Protein AF-A0A819ETN4-F1 (afdb_monomer_lite)

Sequence (86 aa):
MAIPQNAGKSFIAGGLTIAILFLLMAGKLDFDNDHLLSKKVAEIFKLKDNYWVLLLLTAILNGLVAGFAALSGSLFRKMLSSKRRR

Secondary structure (DSSP, 8-state):
------HHHHHHHHHHHHHHHHHHHHHHHHHTTTTHHHHHHHHHTT-TT-HHHHHHHHHHHHHHHHHHHHHHHHHHHHHHHHHTT-

Structure (mmCIF, N/CA/C/O backbone):
data_AF-A0A819ETN4-F1
#
_entry.id   AF-A0A819ETN4-F1
#
loop_
_atom_site.group_PDB
_atom_site.id
_atom_site.type_symbol
_atom_site.label_atom_id
_atom_site.label_alt_id
_atom_site.label_comp_id
_atom_site.label_asym_id
_atom_site.label_entity_id
_atom_site.label_seq_id
_atom_site.pdbx_PDB_ins_code
_atom_site.Cartn_x
_atom_site.Cartn_y
_atom_site.Cartn_z
_atom_site.occupancy
_atom_site.B_iso_or_equiv
_atom_site.auth_seq_id
_atom_site.auth_comp_id
_atom_site.auth_asym_id
_atom_site.auth_atom_id
_atom_site.pdbx_PDB_model_num
ATOM 1 N N . MET A 1 1 ? -23.040 1.878 5.608 1.00 45.53 1 MET A N 1
ATOM 2 C CA . MET A 1 1 ? -23.142 1.191 6.917 1.00 45.53 1 MET A CA 1
ATOM 3 C C . MET A 1 1 ? -21.728 0.997 7.467 1.00 45.53 1 MET A C 1
ATOM 5 O O . MET A 1 1 ? -20.956 0.281 6.852 1.00 45.53 1 MET A O 1
ATOM 9 N N . ALA A 1 2 ? -21.334 1.696 8.540 1.00 63.53 2 ALA A N 1
ATOM 10 C CA . ALA A 1 2 ? -19.979 1.592 9.104 1.00 63.53 2 ALA A CA 1
ATOM 11 C C . ALA A 1 2 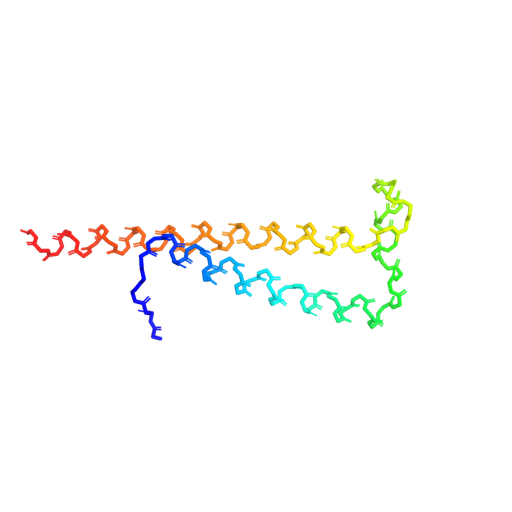? -19.911 0.455 10.137 1.00 63.53 2 ALA A C 1
ATOM 13 O O . ALA A 1 2 ? -20.375 0.615 11.274 1.00 63.53 2 ALA A O 1
ATOM 14 N N . ILE A 1 3 ? -19.349 -0.688 9.735 1.00 78.56 3 ILE A N 1
ATOM 15 C CA . ILE A 1 3 ? -19.195 -1.871 10.593 1.00 78.56 3 ILE A CA 1
ATOM 16 C C . ILE A 1 3 ? -18.189 -1.533 11.707 1.00 78.56 3 ILE A C 1
ATOM 18 O O . ILE A 1 3 ? -17.053 -1.169 11.403 1.00 78.56 3 ILE A O 1
ATOM 22 N N . PRO A 1 4 ? -18.573 -1.591 12.996 1.00 82.25 4 PRO A N 1
ATOM 23 C CA . PRO A 1 4 ? -17.640 -1.355 14.089 1.00 82.25 4 PRO A CA 1
ATOM 24 C C . PRO A 1 4 ? -16.621 -2.497 14.147 1.00 82.25 4 PRO A C 1
ATOM 26 O O . PRO A 1 4 ? -16.982 -3.656 14.338 1.00 82.25 4 PRO A O 1
ATOM 29 N N . GLN A 1 5 ? -15.345 -2.165 13.985 1.00 86.12 5 GLN A N 1
ATOM 30 C CA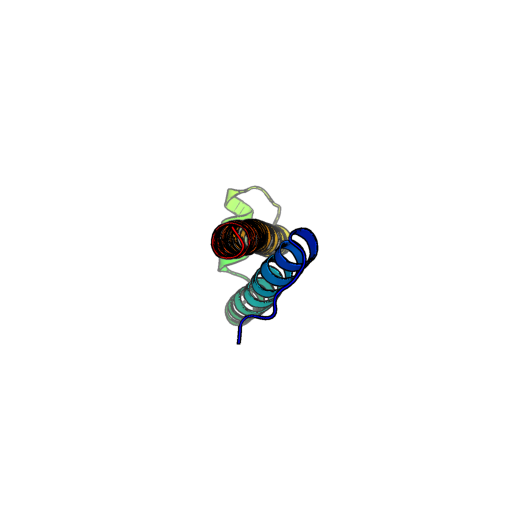 . GLN A 1 5 ? -14.238 -3.114 14.050 1.00 86.12 5 GLN A CA 1
ATOM 31 C C . GLN A 1 5 ? -13.223 -2.669 15.107 1.00 86.12 5 GLN A C 1
ATOM 33 O O . GLN A 1 5 ? -13.180 -1.502 15.502 1.00 86.12 5 GLN A O 1
ATOM 38 N N . ASN A 1 6 ? -12.415 -3.613 15.597 1.00 88.31 6 ASN A N 1
ATOM 39 C CA . ASN A 1 6 ? -11.290 -3.282 16.468 1.00 88.31 6 ASN A CA 1
ATOM 40 C C . ASN A 1 6 ? -10.270 -2.426 15.696 1.00 88.31 6 ASN A C 1
ATOM 42 O O . ASN A 1 6 ? -10.089 -2.625 14.499 1.00 88.31 6 ASN A O 1
ATOM 46 N N . ALA A 1 7 ? -9.570 -1.531 16.389 1.00 88.31 7 ALA A N 1
ATOM 47 C CA . ALA A 1 7 ? -8.676 -0.525 15.821 1.00 88.31 7 ALA A CA 1
ATOM 48 C C . ALA A 1 7 ? -7.652 -1.123 14.830 1.00 88.31 7 ALA A C 1
ATOM 50 O O . ALA A 1 7 ? -7.507 -0.623 13.717 1.00 88.31 7 ALA A O 1
ATOM 51 N N . GLY A 1 8 ? -7.026 -2.255 15.180 1.00 90.44 8 GLY A N 1
ATOM 52 C CA . GLY A 1 8 ? -6.098 -2.958 14.282 1.00 90.44 8 GLY A CA 1
ATOM 53 C C . GLY A 1 8 ? -6.767 -3.563 13.039 1.00 90.44 8 GLY A C 1
ATOM 54 O O . GLY A 1 8 ? -6.211 -3.492 11.947 1.00 90.44 8 GLY A O 1
ATOM 55 N N . LYS A 1 9 ? -7.992 -4.093 13.169 1.00 92.88 9 LYS A N 1
ATOM 56 C CA . LYS A 1 9 ? -8.768 -4.597 12.021 1.00 92.88 9 LYS A CA 1
ATOM 57 C C . LYS A 1 9 ? -9.185 -3.450 11.098 1.00 92.88 9 LYS A C 1
ATOM 59 O O . LYS A 1 9 ? -9.050 -3.587 9.890 1.00 92.88 9 LYS A O 1
ATOM 64 N N . SER A 1 10 ? -9.593 -2.311 11.663 1.00 93.00 10 SER A N 1
ATOM 65 C CA . SER A 1 10 ? -9.926 -1.095 10.911 1.00 93.00 10 SER A CA 1
ATOM 66 C C . SER A 1 10 ? -8.737 -0.584 10.090 1.00 93.00 10 SER A C 1
ATOM 68 O O . SER A 1 10 ? -8.921 -0.221 8.932 1.00 93.00 10 SER A O 1
ATOM 70 N N . PHE A 1 11 ? -7.523 -0.601 10.656 1.00 94.69 11 PHE A N 1
ATOM 71 C CA . PHE A 1 11 ? -6.299 -0.214 9.945 1.00 94.69 11 PHE A CA 1
ATOM 72 C C . PHE A 1 11 ? -6.034 -1.116 8.735 1.00 94.69 11 PHE A C 1
ATOM 74 O O . PHE A 1 11 ? -5.889 -0.619 7.622 1.00 94.69 11 PHE A O 1
ATOM 81 N N . ILE A 1 12 ? -6.014 -2.438 8.937 1.00 95.88 12 ILE A N 1
ATOM 82 C CA . ILE A 1 12 ? -5.727 -3.396 7.860 1.00 95.88 12 ILE A CA 1
ATOM 83 C C . ILE A 1 12 ? -6.829 -3.367 6.798 1.00 95.88 12 ILE A C 1
ATOM 85 O O . ILE A 1 12 ? -6.525 -3.343 5.611 1.00 95.88 12 ILE A O 1
ATOM 89 N N . ALA A 1 13 ? -8.100 -3.310 7.203 1.00 94.75 13 ALA A N 1
ATOM 90 C CA . ALA A 1 13 ? -9.219 -3.242 6.271 1.00 94.75 13 ALA A CA 1
ATOM 91 C C . ALA A 1 13 ? -9.173 -1.962 5.423 1.00 94.75 13 ALA A C 1
ATOM 93 O O . ALA A 1 13 ? -9.251 -2.043 4.199 1.00 94.75 13 ALA A O 1
ATOM 94 N N . GLY A 1 14 ? -9.004 -0.790 6.045 1.00 94.06 14 GLY A N 1
ATOM 95 C CA . GLY A 1 14 ? -8.906 0.483 5.325 1.00 94.06 14 GLY A CA 1
ATOM 96 C C . GLY A 1 14 ? -7.666 0.561 4.435 1.00 94.06 14 GLY A C 1
ATOM 97 O O . GLY A 1 14 ? -7.762 0.943 3.269 1.00 94.06 14 GLY A O 1
ATOM 98 N N . GLY A 1 15 ? -6.517 0.135 4.961 1.00 96.56 15 GLY A N 1
ATOM 99 C CA . GLY A 1 15 ? -5.248 0.169 4.248 1.00 96.56 15 GLY A CA 1
ATOM 100 C C . GLY A 1 15 ? -5.200 -0.781 3.056 1.00 96.56 15 GLY A C 1
ATOM 101 O O . GLY A 1 15 ? -4.865 -0.347 1.958 1.00 96.56 15 GLY A O 1
ATOM 102 N N . LEU A 1 16 ? -5.601 -2.046 3.223 1.00 96.75 16 LEU A N 1
ATOM 103 C CA . LEU A 1 16 ? -5.644 -3.004 2.113 1.00 96.75 16 LEU A CA 1
ATOM 104 C C . LEU A 1 16 ? -6.659 -2.599 1.046 1.00 96.75 16 LEU A C 1
ATOM 106 O O . LEU A 1 16 ? -6.370 -2.749 -0.136 1.00 96.75 16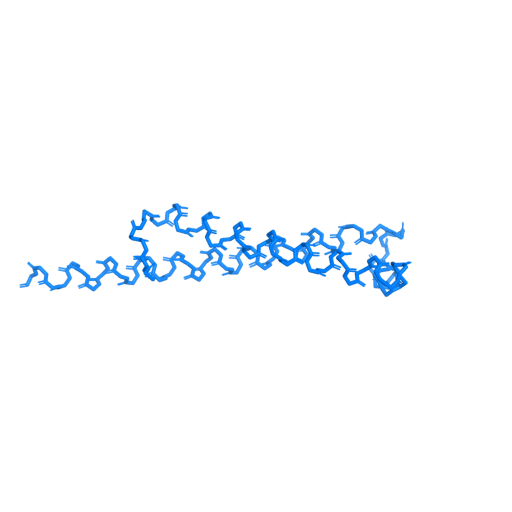 LEU A O 1
ATOM 110 N N . THR A 1 17 ? -7.812 -2.048 1.441 1.00 95.88 17 THR A N 1
ATOM 111 C CA . THR A 1 17 ? -8.823 -1.583 0.479 1.00 95.88 17 THR A CA 1
ATOM 112 C C . THR A 1 17 ? -8.228 -0.549 -0.469 1.00 95.88 17 THR A C 1
ATOM 114 O O . THR A 1 17 ? -8.317 -0.705 -1.684 1.00 95.88 17 THR A O 1
ATOM 117 N N . ILE A 1 18 ? -7.584 0.487 0.075 1.00 97.25 18 ILE A N 1
ATOM 118 C CA . ILE A 1 18 ? -7.004 1.554 -0.742 1.00 97.25 18 ILE A CA 1
ATOM 119 C C . ILE A 1 18 ? -5.743 1.088 -1.473 1.00 97.25 18 ILE A C 1
ATOM 121 O O . ILE A 1 18 ? -5.593 1.409 -2.648 1.00 97.25 18 ILE A O 1
ATOM 125 N N . ALA A 1 19 ? -4.869 0.300 -0.840 1.00 96.75 19 ALA A N 1
ATOM 126 C CA . ALA A 1 19 ? -3.674 -0.228 -1.497 1.00 96.75 19 ALA A CA 1
ATOM 127 C C . ALA A 1 19 ? -4.024 -1.071 -2.731 1.00 96.75 19 ALA A C 1
ATOM 129 O O . ALA A 1 19 ? -3.463 -0.850 -3.800 1.00 96.75 19 ALA A O 1
ATOM 130 N N . ILE A 1 20 ? -4.978 -2.001 -2.601 1.00 96.81 20 ILE A N 1
ATOM 131 C CA . ILE A 1 20 ? -5.406 -2.876 -3.701 1.00 96.81 20 ILE A CA 1
ATOM 132 C C . ILE A 1 20 ? -6.129 -2.066 -4.777 1.00 96.81 20 ILE A C 1
ATOM 134 O O . ILE A 1 20 ? -5.809 -2.204 -5.955 1.00 96.81 20 ILE A O 1
ATOM 138 N N . LEU A 1 21 ? -7.071 -1.199 -4.388 1.00 96.50 21 LEU A N 1
ATOM 139 C CA . LEU A 1 21 ? -7.806 -0.357 -5.334 1.00 96.50 21 LEU A CA 1
ATOM 140 C C . LEU A 1 21 ? -6.851 0.495 -6.175 1.00 96.50 21 LEU A C 1
ATOM 142 O O . LEU A 1 21 ? -6.971 0.543 -7.399 1.00 96.50 21 LEU A O 1
ATOM 146 N N . PHE A 1 22 ? -5.889 1.140 -5.517 1.00 95.44 22 PHE A N 1
ATOM 147 C CA . PHE A 1 22 ? -4.930 1.996 -6.193 1.00 95.44 22 PHE A CA 1
ATOM 148 C C . PHE A 1 22 ? -3.970 1.184 -7.062 1.00 95.44 22 PHE A C 1
ATOM 150 O O . PHE A 1 22 ? -3.704 1.587 -8.187 1.00 95.44 22 PHE A O 1
ATOM 157 N N . LEU A 1 23 ? -3.493 0.025 -6.592 1.00 94.94 23 LEU A N 1
ATOM 158 C CA . LEU A 1 23 ? -2.619 -0.852 -7.375 1.00 94.94 23 LEU A CA 1
ATOM 159 C C . LEU A 1 23 ? -3.297 -1.323 -8.668 1.00 94.94 23 LEU A C 1
ATOM 161 O O . LEU A 1 23 ? -2.679 -1.284 -9.727 1.00 94.94 23 LEU A O 1
ATOM 165 N N . LEU A 1 24 ? -4.572 -1.719 -8.599 1.00 95.69 24 LEU A N 1
ATOM 166 C CA . LEU A 1 24 ? -5.345 -2.131 -9.774 1.00 95.69 24 LEU A CA 1
ATOM 167 C C . LEU A 1 24 ? -5.569 -0.965 -10.744 1.00 95.69 24 LEU A C 1
ATOM 169 O O . LEU A 1 24 ? -5.398 -1.123 -11.950 1.00 95.69 24 LEU A O 1
ATOM 173 N N . MET A 1 25 ? -5.933 0.210 -10.227 1.00 95.31 25 MET A N 1
ATOM 174 C CA . MET A 1 25 ? -6.205 1.385 -11.056 1.00 95.31 25 MET A CA 1
ATOM 175 C C . MET A 1 25 ? -4.934 1.931 -11.713 1.00 95.31 25 MET A C 1
ATOM 177 O O . MET A 1 25 ? -4.928 2.193 -12.914 1.00 95.31 25 MET A O 1
ATOM 181 N N . ALA A 1 26 ? -3.855 2.063 -10.943 1.00 92.81 26 ALA A N 1
ATOM 182 C CA . ALA A 1 26 ? -2.563 2.508 -11.443 1.00 92.81 26 ALA A CA 1
ATOM 183 C C . ALA A 1 26 ? -1.965 1.483 -12.412 1.00 92.81 26 ALA A C 1
ATOM 185 O O . ALA A 1 26 ? -1.470 1.877 -13.458 1.00 92.81 26 ALA A O 1
ATOM 186 N N . GLY A 1 27 ? -2.077 0.182 -12.120 1.00 92.81 27 GLY A N 1
ATOM 187 C CA . GLY A 1 27 ? -1.631 -0.881 -13.020 1.00 92.81 27 GLY A CA 1
ATOM 188 C C . GLY A 1 27 ? -2.392 -0.892 -14.346 1.00 92.81 27 GLY A C 1
ATOM 189 O O . GLY A 1 27 ? -1.776 -1.044 -15.395 1.00 92.81 27 GLY A O 1
ATOM 190 N N . LYS A 1 28 ? -3.711 -0.657 -14.323 1.00 94.88 28 LYS A N 1
ATOM 191 C CA . LYS A 1 28 ? -4.499 -0.508 -15.553 1.00 94.88 28 LYS A CA 1
ATOM 192 C C . LYS A 1 28 ? -4.029 0.696 -16.373 1.00 94.88 28 LYS A C 1
ATOM 194 O O . LYS A 1 28 ? -3.777 0.555 -17.561 1.00 94.88 28 LYS A O 1
ATOM 199 N N . LEU A 1 29 ? -3.880 1.856 -15.733 1.00 91.88 29 LEU A N 1
ATOM 200 C CA . LEU A 1 29 ? -3.426 3.075 -16.405 1.00 91.88 29 LEU A CA 1
ATOM 201 C C . LEU A 1 29 ? -2.007 2.926 -16.972 1.00 91.88 29 LEU A C 1
ATOM 203 O O . LEU A 1 29 ? -1.698 3.474 -18.023 1.00 91.88 29 LEU A O 1
ATOM 207 N N . ASP A 1 30 ? -1.151 2.182 -16.274 1.00 92.19 30 ASP A N 1
ATOM 208 C CA . ASP A 1 30 ? 0.215 1.909 -16.701 1.00 92.19 30 ASP A CA 1
ATOM 209 C C . ASP A 1 30 ? 0.272 0.947 -17.898 1.00 92.19 30 ASP A C 1
ATOM 211 O O . ASP A 1 30 ? 1.051 1.170 -18.824 1.00 92.19 30 ASP A O 1
ATOM 215 N N . PHE A 1 31 ? -0.594 -0.074 -17.908 1.00 92.12 31 PHE A N 1
ATOM 216 C CA . PHE A 1 31 ? -0.755 -1.004 -19.028 1.00 92.12 31 PHE A CA 1
ATOM 217 C C . PHE A 1 31 ? -1.311 -0.308 -20.275 1.00 92.12 31 PHE A C 1
ATOM 219 O O . PHE A 1 31 ? -0.754 -0.466 -21.356 1.00 92.12 31 PHE A O 1
ATOM 226 N N . ASP A 1 32 ? -2.346 0.525 -20.118 1.00 92.00 32 ASP A N 1
ATOM 227 C CA . ASP A 1 32 ? -2.936 1.315 -21.212 1.00 92.00 32 ASP A CA 1
ATOM 228 C C . ASP A 1 32 ? -1.928 2.316 -21.822 1.00 92.00 32 ASP A C 1
ATOM 230 O O . ASP A 1 32 ? -2.139 2.838 -22.915 1.00 92.00 32 ASP A O 1
ATOM 234 N N . ASN A 1 33 ? -0.830 2.592 -21.114 1.00 90.56 33 ASN A N 1
ATOM 235 C CA . ASN A 1 33 ? 0.214 3.535 -21.498 1.00 90.56 33 ASN A CA 1
ATOM 236 C C . ASN A 1 33 ? 1.553 2.841 -21.843 1.00 90.56 33 ASN A C 1
ATOM 238 O O . ASN A 1 33 ? 2.607 3.485 -21.805 1.00 90.56 33 ASN A O 1
ATOM 242 N N . ASP A 1 34 ? 1.547 1.532 -22.127 1.00 90.69 34 ASP A N 1
ATOM 243 C CA . ASP A 1 34 ? 2.734 0.730 -22.480 1.00 90.69 34 ASP A CA 1
ATOM 244 C C . ASP A 1 34 ? 3.922 0.896 -21.502 1.00 90.69 34 ASP A C 1
ATOM 246 O O . ASP A 1 34 ? 5.101 0.795 -21.870 1.00 90.69 34 ASP A O 1
ATOM 250 N N . HIS A 1 35 ? 3.635 1.197 -20.231 1.00 86.81 35 HIS A N 1
ATOM 251 C CA . HIS A 1 35 ? 4.621 1.505 -19.187 1.00 86.81 35 HIS A CA 1
ATOM 252 C C . HIS A 1 35 ? 5.549 2.700 -19.504 1.00 86.81 35 HIS A C 1
ATOM 254 O O . HIS A 1 35 ? 6.610 2.855 -18.896 1.00 86.81 35 HIS A O 1
ATOM 260 N N . LEU A 1 36 ? 5.198 3.567 -20.464 1.00 89.44 36 LEU A N 1
ATOM 261 C CA . LEU A 1 36 ? 6.072 4.651 -20.933 1.00 89.44 36 LEU A CA 1
ATOM 262 C C . LEU A 1 36 ? 6.364 5.689 -19.837 1.00 89.44 36 LEU A C 1
ATOM 264 O O . LEU A 1 36 ? 7.511 6.083 -19.625 1.00 89.44 36 LEU A O 1
ATOM 268 N N . LEU A 1 37 ? 5.321 6.152 -19.144 1.00 88.94 37 LEU A N 1
ATOM 269 C CA . LEU A 1 37 ? 5.428 7.176 -18.101 1.00 88.94 37 LEU A CA 1
ATOM 270 C C . LEU A 1 37 ? 6.173 6.648 -16.877 1.00 88.94 37 LEU A C 1
ATOM 272 O O . LEU A 1 37 ? 7.074 7.307 -16.364 1.00 88.94 37 LEU A O 1
ATOM 276 N N . SER A 1 38 ? 5.824 5.452 -16.419 1.00 86.44 38 SER A N 1
ATOM 277 C CA . SER A 1 38 ? 6.427 4.852 -15.236 1.00 86.44 38 SER A CA 1
ATOM 278 C C . SER A 1 38 ? 7.894 4.468 -15.463 1.00 86.44 38 SER A C 1
ATOM 280 O O . SER A 1 38 ? 8.695 4.653 -14.549 1.00 86.44 38 SER A O 1
ATOM 282 N N . LYS A 1 39 ? 8.300 4.075 -16.682 1.00 86.31 39 LYS A N 1
ATOM 283 C CA . LYS A 1 39 ? 9.723 3.947 -17.064 1.00 86.31 39 LYS A CA 1
ATOM 284 C C . LYS A 1 39 ? 10.474 5.277 -16.996 1.00 86.31 39 LYS A C 1
ATOM 286 O O . LYS A 1 39 ? 11.520 5.344 -16.360 1.00 86.31 39 LYS A O 1
ATOM 291 N N . LYS A 1 40 ? 9.912 6.360 -17.547 1.00 88.69 40 LYS A N 1
ATOM 292 C CA . LYS A 1 40 ? 10.517 7.706 -17.450 1.00 88.69 40 LYS A CA 1
ATOM 293 C C . LYS A 1 40 ? 10.701 8.147 -15.998 1.00 88.69 40 LYS A C 1
ATOM 295 O O . LYS A 1 40 ? 11.736 8.698 -15.638 1.00 88.69 40 LYS A O 1
ATOM 300 N N . VAL A 1 41 ? 9.713 7.888 -15.142 1.00 88.69 41 VAL A N 1
ATOM 301 C CA . VAL A 1 41 ? 9.842 8.169 -13.706 1.00 88.69 41 VAL A CA 1
ATOM 302 C C . VAL A 1 41 ? 10.894 7.253 -13.070 1.00 88.69 41 VAL A C 1
ATOM 304 O O . VAL A 1 41 ? 11.704 7.721 -12.274 1.00 88.69 41 VAL A O 1
ATOM 307 N N . ALA A 1 42 ? 10.957 5.974 -13.448 1.00 87.44 42 ALA A N 1
ATOM 308 C CA . ALA A 1 42 ? 11.961 5.039 -12.943 1.00 87.44 42 ALA A CA 1
ATOM 309 C C . ALA A 1 42 ? 13.396 5.466 -13.305 1.00 87.44 42 ALA A C 1
ATOM 311 O O . ALA A 1 42 ? 14.296 5.318 -12.476 1.00 87.44 42 ALA A O 1
ATOM 312 N N . GLU A 1 43 ? 13.616 6.049 -14.487 1.00 87.44 43 GLU A N 1
ATOM 313 C CA . GLU A 1 43 ? 14.904 6.631 -14.888 1.00 87.44 43 GLU A CA 1
ATOM 314 C C . GLU A 1 43 ? 15.325 7.793 -13.978 1.00 87.44 43 GLU A C 1
ATOM 316 O O . GLU A 1 43 ? 16.477 7.834 -13.540 1.00 87.44 43 GLU A O 1
ATOM 321 N N . ILE A 1 44 ? 14.393 8.687 -13.616 1.00 89.56 44 ILE A N 1
ATOM 322 C CA . ILE A 1 44 ? 14.655 9.800 -12.679 1.00 89.56 44 ILE A CA 1
ATOM 323 C C . ILE A 1 44 ? 15.166 9.262 -11.336 1.00 89.56 44 ILE A C 1
ATOM 325 O O . ILE A 1 44 ? 16.114 9.796 -10.759 1.00 89.56 44 ILE A O 1
ATOM 329 N N . PHE A 1 45 ? 14.580 8.163 -10.860 1.00 85.12 45 PHE A N 1
ATOM 330 C CA . PHE A 1 45 ? 14.979 7.498 -9.619 1.00 85.12 45 PHE A CA 1
ATOM 331 C C . PHE A 1 45 ? 16.139 6.498 -9.788 1.00 85.12 45 PHE A C 1
ATOM 333 O O . PHE A 1 45 ? 16.502 5.825 -8.824 1.00 85.12 45 PHE A O 1
ATOM 340 N N . LYS A 1 46 ? 16.752 6.402 -10.979 1.00 84.94 46 LYS A N 1
ATOM 341 C CA . LYS A 1 46 ? 17.844 5.464 -11.312 1.00 84.94 46 LYS A CA 1
ATOM 342 C C . LYS A 1 46 ? 17.497 3.988 -11.045 1.00 84.94 46 LYS A C 1
ATOM 344 O O . LYS A 1 46 ? 18.369 3.186 -10.716 1.00 84.94 46 LYS A O 1
ATOM 349 N N . LEU A 1 47 ? 16.232 3.612 -11.225 1.00 79.88 47 LEU A N 1
ATOM 350 C CA . LEU A 1 47 ? 15.690 2.279 -10.924 1.00 79.88 47 LEU A CA 1
ATOM 351 C C . LEU A 1 47 ? 15.861 1.250 -12.061 1.00 79.88 47 LEU A C 1
ATOM 353 O O . LEU A 1 47 ? 15.280 0.171 -11.977 1.00 79.88 47 LEU A O 1
ATOM 357 N N . LYS A 1 48 ? 16.657 1.546 -13.104 1.00 74.38 48 LYS A N 1
ATOM 358 C CA . LYS A 1 48 ? 16.930 0.653 -14.257 1.00 74.38 48 LYS A CA 1
ATOM 359 C C . LYS A 1 48 ? 15.653 0.014 -14.831 1.00 74.38 48 LYS A C 1
ATOM 361 O O . LYS A 1 48 ? 15.519 -1.206 -14.836 1.00 74.38 48 LYS A O 1
ATOM 366 N N . ASP A 1 49 ? 14.697 0.848 -15.234 1.00 71.06 49 ASP A N 1
ATOM 367 C CA . ASP A 1 49 ? 13.406 0.438 -15.815 1.00 71.06 49 ASP A CA 1
ATOM 368 C C . ASP A 1 49 ? 12.489 -0.403 -14.918 1.00 71.06 49 ASP A C 1
ATOM 370 O O . ASP A 1 49 ? 11.470 -0.919 -15.380 1.00 71.06 49 ASP A O 1
ATOM 374 N N . ASN A 1 50 ? 12.782 -0.516 -13.619 1.00 83.19 50 ASN A N 1
ATOM 375 C CA . ASN A 1 50 ? 11.932 -1.259 -12.698 1.00 83.19 50 ASN A CA 1
ATOM 376 C C . ASN A 1 50 ? 10.703 -0.439 -12.259 1.00 83.19 50 ASN A C 1
ATOM 378 O O . ASN A 1 50 ? 10.574 -0.024 -11.105 1.00 83.19 50 ASN A O 1
ATOM 382 N N . TYR A 1 51 ? 9.793 -0.199 -13.204 1.00 83.25 51 TYR A N 1
ATOM 383 C CA . TYR A 1 51 ? 8.560 0.567 -13.006 1.00 83.25 51 TYR A CA 1
ATOM 384 C C . TYR A 1 51 ? 7.619 -0.060 -11.960 1.00 83.25 51 TYR A C 1
ATOM 386 O O . TYR A 1 51 ? 6.898 0.655 -11.261 1.00 83.25 51 TYR A O 1
ATOM 394 N N . TRP A 1 52 ?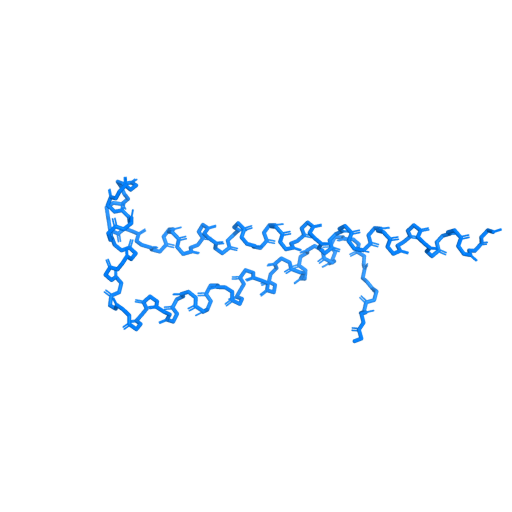 7.682 -1.383 -11.771 1.00 86.06 52 TRP A N 1
ATOM 395 C CA . TRP A 1 52 ? 6.913 -2.107 -10.753 1.00 86.06 52 TRP A CA 1
ATOM 396 C C . TRP A 1 52 ? 7.192 -1.623 -9.329 1.00 86.06 52 TRP A C 1
ATOM 398 O O . TRP A 1 52 ? 6.285 -1.598 -8.497 1.00 86.06 52 TRP A O 1
ATOM 408 N N . VAL A 1 53 ? 8.426 -1.196 -9.043 1.00 89.50 53 VAL A N 1
ATOM 409 C CA . VAL A 1 53 ? 8.797 -0.666 -7.723 1.00 89.50 53 VAL A CA 1
ATOM 410 C C . VAL A 1 53 ? 8.023 0.613 -7.416 1.00 89.50 53 VAL A C 1
ATOM 412 O O . VAL A 1 53 ? 7.585 0.794 -6.282 1.00 89.50 53 VAL A O 1
ATOM 415 N N . LEU A 1 54 ? 7.796 1.471 -8.416 1.00 89.94 54 LEU A N 1
ATOM 416 C CA . LEU A 1 54 ? 7.022 2.702 -8.245 1.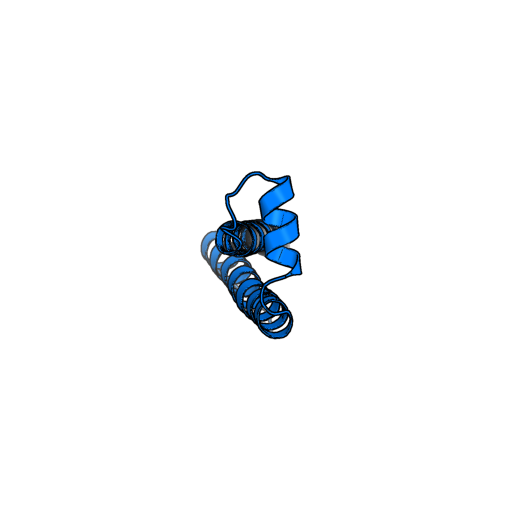00 89.94 54 LEU A CA 1
ATOM 417 C C . LEU A 1 54 ? 5.556 2.392 -7.940 1.00 89.94 54 LEU A C 1
ATOM 419 O O . LEU A 1 54 ? 5.012 2.927 -6.979 1.00 89.94 54 LEU A O 1
ATOM 423 N N . LEU A 1 55 ? 4.942 1.475 -8.695 1.00 91.06 55 LEU A N 1
ATOM 424 C CA . LEU A 1 55 ? 3.558 1.040 -8.470 1.00 91.06 55 LEU A CA 1
ATOM 425 C C . LEU A 1 55 ? 3.361 0.463 -7.061 1.00 91.06 55 LEU A C 1
ATOM 427 O O . LEU A 1 55 ? 2.428 0.852 -6.355 1.00 91.06 55 LEU A O 1
ATOM 431 N N . LEU A 1 56 ? 4.262 -0.425 -6.629 1.00 92.31 56 LEU A N 1
ATOM 432 C CA . LEU A 1 56 ? 4.211 -1.023 -5.295 1.00 92.31 56 LEU A CA 1
ATOM 433 C C . LEU A 1 56 ? 4.423 0.017 -4.196 1.00 92.31 56 LEU A C 1
ATOM 435 O O . LEU A 1 56 ? 3.671 0.037 -3.222 1.00 92.31 56 LEU A O 1
ATOM 439 N N . LEU A 1 57 ? 5.408 0.903 -4.355 1.00 92.94 57 LEU A N 1
ATOM 440 C CA . LEU A 1 57 ? 5.679 1.959 -3.386 1.00 92.94 57 LEU A CA 1
ATOM 441 C C . LEU A 1 57 ? 4.465 2.879 -3.232 1.00 92.94 57 LEU A C 1
ATOM 443 O O . LEU A 1 57 ? 4.027 3.146 -2.114 1.00 92.94 57 LEU A O 1
ATOM 447 N N . THR A 1 58 ? 3.875 3.318 -4.344 1.00 92.50 58 THR A N 1
ATOM 448 C CA . THR A 1 58 ? 2.682 4.166 -4.327 1.00 92.50 58 THR A CA 1
ATOM 449 C C . THR A 1 58 ? 1.494 3.454 -3.680 1.00 92.50 58 THR A C 1
ATOM 451 O O . THR A 1 58 ? 0.796 4.065 -2.868 1.00 92.50 58 THR A O 1
ATOM 454 N N . ALA A 1 59 ? 1.271 2.171 -3.972 1.00 95.31 59 ALA A N 1
ATOM 455 C CA . ALA A 1 59 ? 0.202 1.396 -3.344 1.00 95.31 59 ALA A CA 1
ATOM 456 C C . ALA A 1 59 ? 0.403 1.252 -1.824 1.00 95.31 59 ALA A C 1
ATOM 458 O O . ALA A 1 59 ? -0.545 1.438 -1.059 1.00 95.31 59 ALA A O 1
ATOM 459 N N . ILE A 1 60 ? 1.636 0.991 -1.373 1.00 96.12 60 ILE A N 1
ATOM 460 C CA . ILE A 1 60 ? 1.982 0.889 0.053 1.00 96.12 60 ILE A CA 1
ATOM 461 C C . ILE A 1 60 ? 1.754 2.223 0.766 1.00 96.12 60 ILE A C 1
ATOM 463 O O . ILE A 1 60 ? 1.134 2.244 1.828 1.00 96.12 60 ILE A O 1
ATOM 467 N N . LEU A 1 61 ? 2.209 3.337 0.186 1.00 96.69 61 LEU A N 1
ATOM 468 C CA . LEU A 1 61 ? 2.033 4.667 0.775 1.00 96.69 61 LEU A CA 1
ATOM 469 C C . LEU A 1 61 ? 0.551 5.027 0.920 1.00 96.69 61 LEU A C 1
ATOM 471 O O . LEU A 1 61 ? 0.120 5.441 1.996 1.00 96.69 61 LEU A O 1
ATOM 475 N N . ASN A 1 62 ? -0.246 4.806 -0.128 1.00 96.38 62 ASN A N 1
ATOM 476 C CA . ASN A 1 62 ? -1.690 5.030 -0.078 1.00 96.38 62 ASN A CA 1
ATOM 477 C C . ASN A 1 62 ? -2.370 4.126 0.962 1.00 96.38 62 ASN A C 1
ATOM 479 O O . ASN A 1 62 ? -3.196 4.598 1.745 1.00 96.38 62 ASN A O 1
ATOM 483 N N . GLY A 1 63 ? -1.989 2.846 1.024 1.00 97.25 63 GLY A N 1
ATOM 484 C CA . GLY A 1 63 ? -2.485 1.914 2.034 1.00 97.25 63 GLY A CA 1
ATOM 485 C C . GLY A 1 63 ? -2.146 2.340 3.460 1.00 97.25 63 GLY A C 1
ATOM 486 O O . GLY A 1 63 ? -2.992 2.259 4.348 1.00 97.25 63 GLY A O 1
ATOM 487 N N . LEU A 1 64 ? -0.939 2.854 3.689 1.00 97.50 64 LEU A N 1
ATOM 488 C CA . LEU A 1 64 ? -0.512 3.334 4.999 1.00 97.50 64 LEU A CA 1
ATOM 489 C C . LEU A 1 64 ? -1.334 4.554 5.439 1.00 97.50 64 LEU A C 1
ATOM 491 O O . LEU A 1 64 ? -1.872 4.574 6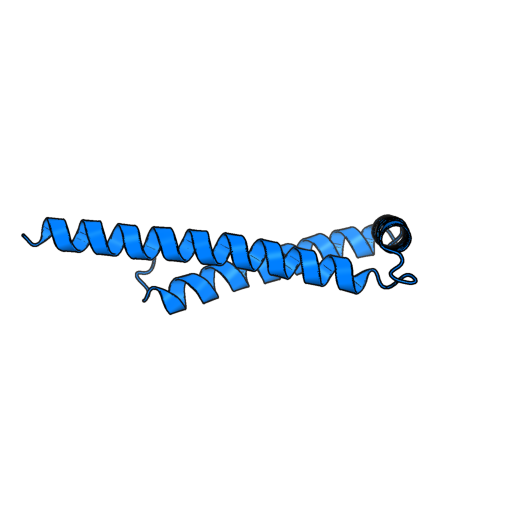.548 1.00 97.50 64 LEU A O 1
ATOM 495 N N . VAL A 1 65 ? -1.493 5.537 4.547 1.00 97.62 65 VAL A N 1
ATOM 496 C CA . VAL A 1 65 ? -2.298 6.746 4.791 1.00 97.62 65 VAL A CA 1
ATOM 497 C C . VAL A 1 65 ? -3.755 6.379 5.084 1.00 97.62 65 VAL A C 1
ATOM 499 O O . VAL A 1 65 ? -4.326 6.827 6.081 1.00 97.62 65 VAL A O 1
ATOM 502 N N . ALA A 1 66 ? -4.349 5.508 4.269 1.00 97.06 66 ALA A N 1
ATOM 503 C CA . ALA A 1 66 ? -5.715 5.036 4.461 1.00 97.06 66 ALA A CA 1
ATOM 504 C C . ALA A 1 66 ? -5.892 4.219 5.749 1.00 97.06 66 ALA A C 1
ATOM 506 O O . ALA A 1 66 ? -6.895 4.373 6.450 1.00 97.06 66 ALA A O 1
ATOM 507 N N . GLY A 1 67 ? -4.909 3.388 6.099 1.00 96.56 67 GLY A N 1
ATOM 508 C CA . GLY A 1 67 ? -4.896 2.634 7.347 1.00 96.56 67 GLY A CA 1
ATOM 509 C C . GLY A 1 67 ? -4.917 3.558 8.563 1.00 96.56 67 GLY A C 1
ATOM 510 O O . GLY A 1 67 ? -5.742 3.376 9.462 1.00 96.56 67 GLY A O 1
ATOM 511 N N . PHE A 1 68 ? -4.074 4.595 8.580 1.00 97.38 68 PHE A N 1
ATOM 512 C CA . PHE A 1 68 ? -4.063 5.584 9.662 1.00 97.38 68 PHE A CA 1
ATOM 513 C C . PHE A 1 68 ? -5.362 6.394 9.739 1.00 97.38 68 PHE A C 1
ATOM 515 O O . PHE A 1 68 ? -5.860 6.647 10.841 1.00 97.38 68 PHE A O 1
ATOM 522 N N . ALA A 1 69 ? -5.960 6.744 8.598 1.00 96.06 69 ALA A N 1
ATOM 523 C CA . ALA A 1 69 ? -7.265 7.400 8.559 1.00 96.06 69 ALA A CA 1
ATOM 524 C C . ALA A 1 69 ? -8.366 6.506 9.164 1.00 96.06 69 ALA A C 1
ATOM 526 O O . ALA A 1 69 ? -9.135 6.949 10.023 1.00 96.06 69 ALA A O 1
ATOM 527 N N . ALA A 1 70 ? -8.401 5.222 8.792 1.00 95.25 70 ALA A N 1
ATOM 528 C CA . ALA A 1 70 ? -9.354 4.252 9.329 1.00 95.25 70 ALA A CA 1
ATOM 529 C C . ALA A 1 70 ? -9.150 3.995 10.833 1.00 95.25 70 ALA A C 1
ATOM 531 O O . ALA A 1 70 ? -10.121 3.907 11.593 1.00 95.25 70 ALA A O 1
ATOM 532 N N . LEU A 1 71 ? -7.895 3.930 11.286 1.00 95.00 71 LEU A N 1
ATOM 533 C CA . LEU A 1 71 ? -7.545 3.804 12.700 1.00 95.00 71 LEU A CA 1
ATOM 534 C C . LEU A 1 71 ? -8.043 5.009 13.507 1.00 95.00 71 LEU A C 1
ATOM 536 O O . LEU A 1 71 ? -8.693 4.836 14.541 1.00 95.00 71 LEU A O 1
ATOM 540 N N . SER A 1 72 ? -7.794 6.217 13.004 1.00 95.19 72 SER A N 1
ATOM 541 C CA . SER A 1 72 ? -8.217 7.472 13.631 1.00 95.19 72 SER A CA 1
ATOM 542 C C . SER A 1 72 ? -9.737 7.533 13.776 1.00 95.19 72 SER A C 1
ATOM 544 O O . SER A 1 72 ? -10.245 7.780 14.870 1.00 95.19 72 SER A O 1
ATOM 546 N N . GLY A 1 73 ? -10.479 7.194 12.715 1.00 93.00 73 GLY A N 1
ATOM 547 C CA . GLY A 1 73 ? -11.941 7.106 12.763 1.00 93.00 73 GLY A CA 1
ATOM 548 C C . GLY A 1 73 ? -12.447 6.065 13.771 1.00 93.00 73 GLY A C 1
ATOM 549 O O . GLY A 1 73 ? -13.392 6.322 14.522 1.00 93.00 73 GLY A O 1
ATOM 550 N N . SER A 1 74 ? -11.788 4.905 13.848 1.00 93.38 74 SER A N 1
ATOM 551 C CA . SER A 1 74 ? -12.128 3.837 14.796 1.00 93.38 74 SER A CA 1
ATOM 552 C C . SER A 1 74 ? -11.918 4.259 16.255 1.00 93.38 74 SER A C 1
ATOM 554 O O . SER A 1 74 ? -12.774 3.996 17.105 1.00 93.38 74 SER A O 1
ATOM 556 N N . LEU A 1 75 ? -10.793 4.911 16.558 1.00 93.06 75 LEU A N 1
ATOM 557 C CA . LEU A 1 75 ? -10.471 5.401 17.901 1.00 93.06 75 LEU A CA 1
ATOM 558 C C . LEU A 1 75 ? -11.386 6.559 18.309 1.00 93.06 75 LEU A C 1
ATOM 560 O O . LEU A 1 75 ? -11.924 6.553 19.418 1.00 93.06 75 LEU A O 1
ATOM 564 N N . PHE A 1 76 ? -11.641 7.497 17.395 1.00 93.12 76 PHE A N 1
ATOM 565 C CA . PHE A 1 76 ? -12.555 8.614 17.620 1.00 93.12 76 PHE A CA 1
ATOM 566 C C . PHE A 1 76 ? -13.973 8.130 17.954 1.00 93.12 76 PHE A C 1
ATOM 568 O O . PHE A 1 76 ? -14.577 8.564 18.938 1.00 93.12 76 PHE A O 1
ATOM 575 N N . ARG A 1 77 ? -14.483 7.138 17.211 1.00 89.12 77 ARG A N 1
ATOM 576 C CA . ARG A 1 77 ? -15.779 6.507 17.503 1.00 89.12 77 ARG A CA 1
ATOM 577 C C . ARG A 1 77 ? -15.802 5.853 18.884 1.00 89.12 77 ARG A C 1
ATOM 579 O O . ARG A 1 77 ? -16.782 6.010 19.615 1.00 89.12 77 ARG A O 1
ATOM 586 N N . LYS A 1 78 ? -14.735 5.135 19.255 1.00 88.94 78 LYS A N 1
ATOM 587 C CA . LYS A 1 78 ? -14.613 4.496 20.574 1.00 88.94 78 LYS A CA 1
ATOM 588 C C . LYS A 1 78 ? -14.686 5.541 21.690 1.00 88.94 78 LYS A C 1
ATOM 590 O O . LYS A 1 78 ? -15.457 5.357 22.631 1.00 88.94 78 LYS A O 1
ATOM 595 N N . MET A 1 79 ? -13.971 6.657 21.544 1.00 90.44 79 MET A N 1
ATOM 596 C CA . MET A 1 79 ? -14.001 7.779 22.488 1.00 90.44 79 MET A CA 1
ATOM 597 C C . MET A 1 79 ? -15.412 8.366 22.647 1.00 90.44 79 MET A C 1
ATOM 599 O O . MET A 1 79 ? -15.897 8.493 23.772 1.00 90.44 79 MET A O 1
ATOM 603 N N . LEU A 1 80 ? -16.112 8.644 21.542 1.00 89.62 80 LEU A N 1
ATOM 604 C CA . LEU A 1 80 ? -17.489 9.155 21.573 1.00 89.62 80 LEU A CA 1
ATOM 605 C C . LEU A 1 80 ? -18.472 8.169 22.223 1.00 89.62 80 LEU A C 1
ATOM 607 O O . LEU A 1 80 ? -19.313 8.566 23.028 1.00 89.62 80 LEU A O 1
ATOM 611 N N . SER A 1 81 ? -18.352 6.874 21.910 1.00 85.25 81 SER A N 1
ATOM 612 C CA . SER A 1 81 ? -19.217 5.837 22.491 1.00 85.25 81 SER A CA 1
ATOM 613 C C . SER A 1 81 ? -18.993 5.638 23.993 1.00 85.25 81 SER A C 1
ATOM 615 O O . SER A 1 81 ? -19.940 5.337 24.714 1.00 85.25 81 SER A O 1
ATOM 617 N N . SER A 1 82 ? -17.761 5.848 24.469 1.00 79.56 82 SER A N 1
ATOM 618 C CA . SER A 1 82 ? -17.415 5.805 25.892 1.00 79.56 82 SER A CA 1
ATOM 619 C C . SER A 1 82 ? -18.017 6.997 26.638 1.00 79.56 82 SER A C 1
ATOM 621 O O . SER A 1 82 ? -18.645 6.817 27.678 1.00 79.56 82 SER A O 1
ATOM 623 N N . LYS A 1 83 ? -17.914 8.206 26.063 1.00 76.44 83 LYS A N 1
ATOM 624 C CA . LYS A 1 83 ? -18.481 9.426 26.656 1.00 76.44 83 LYS A CA 1
ATOM 625 C C . LYS A 1 83 ? -20.005 9.370 26.770 1.00 76.44 83 LYS A C 1
ATOM 627 O O . LYS A 1 83 ? -20.540 9.882 27.732 1.00 76.44 83 LYS A O 1
ATOM 632 N N . ARG A 1 84 ? -20.702 8.724 25.828 1.00 74.50 84 ARG A N 1
ATOM 633 C CA . ARG A 1 84 ? -22.170 8.575 25.861 1.00 74.50 84 ARG A CA 1
ATOM 634 C C . ARG A 1 84 ? -22.680 7.606 26.943 1.00 74.50 84 ARG A C 1
ATOM 636 O O . ARG A 1 84 ? -23.878 7.571 27.195 1.00 74.50 84 ARG A O 1
ATOM 643 N N . ARG A 1 85 ? -21.804 6.782 27.530 1.00 62.78 85 ARG A N 1
ATOM 644 C CA . ARG A 1 85 ? -22.147 5.827 28.603 1.00 62.78 85 ARG A CA 1
ATOM 645 C C . ARG A 1 85 ? -21.844 6.350 30.015 1.00 62.78 85 ARG A C 1
ATOM 647 O O . ARG A 1 85 ? -22.129 5.632 30.967 1.00 62.78 85 ARG A O 1
ATOM 654 N N . ARG A 1 86 ? -21.244 7.534 30.141 1.00 52.81 86 ARG A N 1
ATOM 655 C CA . ARG A 1 86 ? -21.038 8.256 31.404 1.00 52.81 86 ARG A CA 1
ATOM 656 C C . ARG A 1 86 ? -21.954 9.467 31.433 1.00 52.81 86 ARG A C 1
ATOM 658 O O . ARG A 1 86 ? -22.353 9.834 32.552 1.00 52.81 86 ARG A O 1
#

Foldseek 3Di:
DDDQDDLQVLLQVQLVVQLVVQLVVVVVVCVVVVVPVLQVVCVVVVVNSPSVVVSNVVSNVRSNVRSVVSSVVNVVVVVVVVVVVD

pLDDT: mean 89.11, std 9.44, range [45.53, 97.62]

Radius of gyration: 17.79 Å; chains: 1; bounding box: 41×14×54 Å